Protein AF-A0A966R1T0-F1 (afdb_monomer)

Mean predicted aligned error: 10.51 Å

Solvent-accessible surface area (backbone atoms only — not comparable to full-atom values): 4443 Å² total; per-residue (Å²): 137,54,75,67,59,54,51,55,51,49,52,55,51,52,28,58,70,44,68,46,49,33,92,83,42,58,78,93,68,42,43,96,88,41,80,35,38,29,46,52,56,49,51,51,52,50,48,59,68,65,64,55,76,49,72,66,55,51,50,50,53,52,50,53,52,52,50,54,51,52,54,58,60,73,76,106

Radius of gyration: 21.08 Å; Cα contacts (8 Å, |Δi|>4): 39; chains: 1; bounding box: 49×23×50 Å

Foldseek 3Di:
DDPVVVVVVVVLVQQQVDWDAQVVDDPQQDDPVDRTDGSNSSVVSVCVVVVPDDPVNVVVVVVVVVVVVVVVVVVD

Sequence (76 aa):
MNGYELMAQFEQIIKGMIVVPNHWLPEDFRDNRTDGVSLADLERKCDSRDSVETDHQIEKREKDKRIAIYAAMIKK

Structure (mmCIF, N/CA/C/O backbone):
data_AF-A0A966R1T0-F1
#
_entry.id   AF-A0A966R1T0-F1
#
loop_
_atom_site.group_PDB
_atom_site.id
_atom_site.type_symbol
_atom_site.label_atom_id
_atom_site.label_alt_id
_atom_site.label_comp_id
_atom_site.label_asym_id
_atom_site.label_entity_id
_atom_site.label_seq_id
_atom_site.pdbx_PDB_ins_code
_atom_site.Cartn_x
_atom_site.Cartn_y
_atom_site.Cartn_z
_atom_site.occupancy
_atom_site.B_iso_or_equiv
_atom_site.auth_seq_id
_atom_site.auth_comp_id
_atom_site.auth_asym_id
_atom_site.auth_atom_id
_atom_site.pdbx_PDB_model_num
ATOM 1 N N . MET A 1 1 ? 21.989 2.764 19.609 1.00 59.88 1 MET A N 1
ATOM 2 C CA . MET A 1 1 ? 20.639 3.233 19.265 1.00 59.88 1 MET A CA 1
ATOM 3 C C . MET A 1 1 ? 20.735 4.723 18.971 1.00 59.88 1 MET A C 1
ATOM 5 O O . MET A 1 1 ? 20.985 5.498 19.887 1.00 59.88 1 MET A O 1
ATOM 9 N N . ASN A 1 2 ? 20.707 5.099 17.695 1.00 87.19 2 ASN A N 1
ATOM 10 C CA . ASN A 1 2 ? 20.776 6.490 17.236 1.00 87.19 2 ASN A CA 1
ATOM 11 C C . ASN A 1 2 ? 19.381 7.143 17.335 1.00 87.19 2 ASN A C 1
ATOM 13 O O . ASN A 1 2 ? 18.371 6.443 17.283 1.00 87.19 2 ASN A O 1
ATOM 17 N N . GLY A 1 3 ? 19.303 8.474 17.437 1.00 84.12 3 GLY A N 1
ATOM 18 C CA . GLY A 1 3 ? 18.030 9.206 17.492 1.00 84.12 3 GLY A CA 1
ATOM 19 C C . GLY A 1 3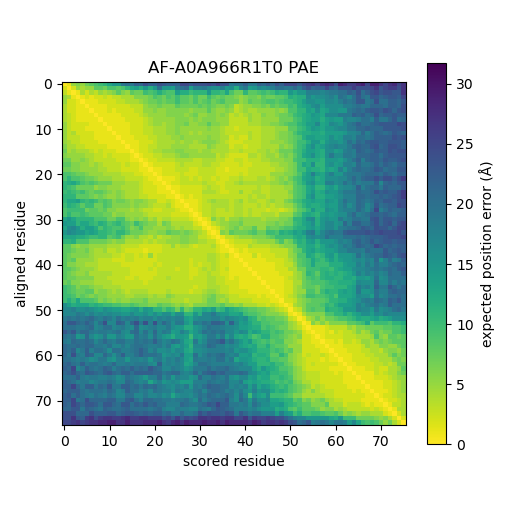 ? 17.107 8.898 16.306 1.00 84.12 3 GLY A C 1
ATOM 20 O O . GLY A 1 3 ? 15.898 8.790 16.482 1.00 84.12 3 GLY A O 1
ATOM 21 N N . TYR A 1 4 ? 17.673 8.650 15.122 1.00 85.94 4 TYR A N 1
ATOM 22 C CA . TYR A 1 4 ? 16.917 8.243 13.932 1.00 85.94 4 TYR A CA 1
ATOM 23 C C . TYR A 1 4 ? 16.255 6.864 14.065 1.00 85.94 4 TYR A C 1
ATOM 25 O O . TYR A 1 4 ? 15.117 6.687 13.640 1.00 85.94 4 TYR A O 1
ATOM 33 N N . GLU A 1 5 ? 16.932 5.898 14.689 1.00 86.75 5 GLU A N 1
ATOM 34 C CA . GLU A 1 5 ? 16.385 4.548 14.893 1.00 86.75 5 GLU A CA 1
ATOM 35 C C . GLU A 1 5 ? 15.207 4.573 15.874 1.00 86.75 5 GLU A C 1
ATOM 37 O O . GLU A 1 5 ? 14.243 3.830 15.709 1.00 86.75 5 GLU A O 1
ATOM 42 N N . LEU A 1 6 ? 15.269 5.455 16.875 1.00 90.12 6 LEU A N 1
ATOM 43 C CA . LEU A 1 6 ? 14.191 5.648 17.839 1.00 90.12 6 LEU A CA 1
ATOM 44 C C . LEU A 1 6 ? 12.954 6.282 17.185 1.00 90.12 6 LEU A C 1
ATOM 46 O O . LEU A 1 6 ? 11.834 5.844 17.436 1.00 90.12 6 LEU A O 1
ATOM 50 N N . MET A 1 7 ? 13.147 7.279 16.318 1.00 90.19 7 MET A N 1
ATOM 51 C CA . MET A 1 7 ? 12.039 7.916 15.595 1.00 90.19 7 MET A CA 1
ATOM 52 C C . MET A 1 7 ? 11.334 6.940 14.648 1.00 90.19 7 MET A C 1
ATOM 54 O O . MET A 1 7 ? 10.107 6.916 14.612 1.00 90.19 7 MET A O 1
ATOM 58 N N . ALA A 1 8 ? 12.087 6.079 13.957 1.00 88.69 8 ALA A N 1
ATOM 59 C CA . ALA A 1 8 ? 11.510 5.039 13.106 1.00 88.69 8 ALA A CA 1
ATOM 60 C C . ALA A 1 8 ? 10.655 4.035 13.905 1.00 88.69 8 ALA A C 1
ATOM 62 O O . ALA A 1 8 ? 9.571 3.647 13.471 1.00 88.69 8 ALA A O 1
ATOM 63 N N . GLN A 1 9 ? 11.102 3.650 15.106 1.00 87.56 9 GLN A N 1
ATOM 64 C CA . GLN A 1 9 ? 10.310 2.789 15.991 1.00 87.56 9 GLN A CA 1
ATOM 65 C C . GLN A 1 9 ? 9.027 3.477 16.462 1.00 87.56 9 GLN A C 1
ATOM 67 O O . GLN A 1 9 ? 7.966 2.853 16.470 1.00 87.56 9 GLN A O 1
ATOM 72 N N . PHE A 1 10 ? 9.096 4.763 16.821 1.00 90.25 10 PHE A N 1
ATOM 73 C CA . PHE A 1 10 ? 7.905 5.523 17.196 1.00 90.25 10 PHE A CA 1
ATOM 74 C C . PHE A 1 10 ? 6.896 5.613 16.056 1.00 90.25 10 PHE A C 1
ATOM 76 O O . PHE A 1 10 ? 5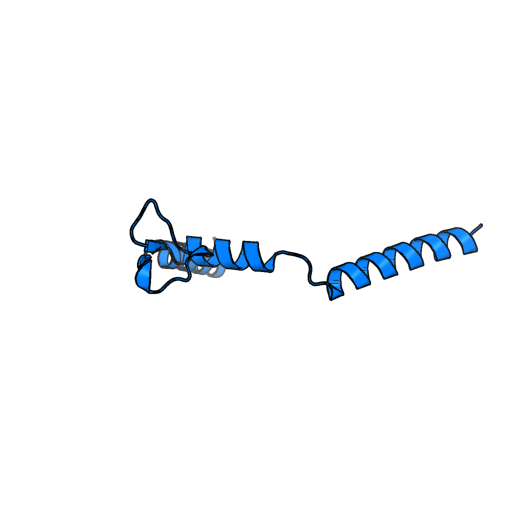.707 5.410 16.290 1.00 90.25 10 PHE A O 1
ATOM 83 N N . GLU A 1 11 ? 7.354 5.857 14.831 1.00 88.38 11 GLU A N 1
ATOM 84 C CA . GLU A 1 11 ? 6.487 5.872 13.655 1.00 88.38 11 GLU A CA 1
ATOM 85 C C . GLU A 1 11 ? 5.753 4.534 13.485 1.00 88.38 11 GLU A C 1
ATOM 87 O O . GLU A 1 11 ? 4.530 4.509 13.331 1.00 88.38 11 GLU A O 1
ATOM 92 N N . GLN A 1 12 ? 6.472 3.414 13.597 1.00 88.75 12 GLN A N 1
ATOM 93 C CA . GLN A 1 12 ? 5.882 2.083 13.472 1.00 88.75 12 GLN A CA 1
ATOM 94 C C . GLN A 1 12 ? 4.851 1.793 14.573 1.00 88.75 12 GLN A C 1
ATOM 96 O O . GLN A 1 12 ? 3.783 1.244 14.293 1.00 88.75 12 GLN A O 1
ATOM 101 N N . ILE A 1 13 ? 5.139 2.194 15.815 1.00 89.56 13 ILE A N 1
ATOM 102 C CA . ILE A 1 13 ? 4.215 2.036 16.945 1.00 89.56 13 ILE A CA 1
ATOM 103 C C . ILE A 1 13 ? 2.948 2.866 16.717 1.00 89.56 13 ILE A C 1
ATOM 105 O O . ILE A 1 13 ? 1.843 2.339 16.836 1.00 89.56 13 ILE A O 1
ATOM 109 N N . ILE A 1 14 ? 3.088 4.139 16.340 1.00 90.62 14 ILE A N 1
ATOM 110 C CA . ILE A 1 14 ? 1.952 5.041 16.103 1.00 90.62 14 ILE A CA 1
ATOM 111 C C . ILE A 1 14 ? 1.049 4.493 14.991 1.00 90.62 14 ILE A C 1
ATOM 113 O O . ILE A 1 14 ? -0.171 4.436 15.160 1.00 90.62 14 ILE A O 1
ATOM 117 N N . LYS A 1 15 ? 1.633 4.016 13.884 1.00 87.81 15 LYS A N 1
ATOM 118 C CA . LYS A 1 15 ? 0.883 3.397 12.779 1.00 87.81 15 LYS A CA 1
ATOM 119 C C . LYS A 1 15 ? 0.137 2.122 13.200 1.00 87.81 15 LYS A C 1
ATOM 121 O O . LYS A 1 15 ? -0.905 1.812 12.629 1.00 87.81 15 LYS A O 1
ATOM 126 N N . GLY A 1 16 ? 0.630 1.394 14.202 1.00 86.12 16 GLY A N 1
ATOM 127 C CA . GLY A 1 16 ? -0.054 0.225 14.766 1.00 86.12 16 GLY A CA 1
ATOM 128 C C . GLY A 1 16 ? -1.221 0.564 15.703 1.00 86.12 16 GLY A C 1
ATOM 129 O O . GLY A 1 16 ? -2.102 -0.269 15.895 1.00 86.12 16 GLY A O 1
ATOM 130 N N . MET A 1 17 ? -1.250 1.770 16.278 1.00 88.06 17 MET A N 1
ATOM 131 C CA . MET A 1 17 ? -2.301 2.186 17.220 1.00 88.06 17 MET A CA 1
ATOM 132 C C . MET A 1 17 ? -3.510 2.832 16.536 1.00 88.06 17 MET A C 1
ATOM 134 O O . MET A 1 17 ? -4.610 2.812 17.086 1.00 88.06 17 MET A O 1
ATOM 138 N N . ILE A 1 18 ? -3.323 3.414 15.350 1.00 87.88 18 ILE A N 1
ATOM 139 C CA . ILE A 1 18 ? -4.403 4.065 14.603 1.00 87.88 18 ILE A CA 1
ATOM 140 C C . ILE A 1 18 ? -5.106 3.025 13.730 1.00 87.88 18 ILE A C 1
ATOM 142 O O . ILE A 1 18 ? -4.492 2.434 12.841 1.00 87.88 18 ILE A O 1
ATOM 146 N N . VAL A 1 19 ? -6.406 2.837 13.967 1.00 90.75 19 VAL A N 1
ATOM 147 C CA . VAL A 1 19 ? -7.264 1.907 13.221 1.00 90.75 19 VAL A CA 1
ATOM 148 C C . VAL A 1 19 ? -8.232 2.687 12.339 1.00 90.75 19 VAL A C 1
ATOM 150 O O . VAL A 1 19 ? -8.951 3.566 12.812 1.00 90.75 19 VAL A O 1
ATOM 153 N N . VAL A 1 20 ? -8.262 2.341 11.054 1.00 88.44 20 VAL A N 1
ATOM 154 C CA . VAL A 1 20 ? -9.195 2.874 10.063 1.00 88.44 20 VAL A CA 1
ATOM 155 C C . VAL A 1 20 ? -10.390 1.923 9.942 1.00 88.44 20 VAL A C 1
ATOM 157 O O . VAL A 1 20 ? -10.193 0.743 9.647 1.00 88.44 20 VAL A O 1
ATOM 160 N N . PRO A 1 21 ? -11.630 2.396 10.146 1.00 89.94 21 PRO A N 1
ATOM 161 C CA . PRO A 1 21 ? -12.822 1.565 10.003 1.00 89.94 21 PRO A CA 1
ATOM 162 C C . PRO A 1 21 ? -13.049 1.062 8.569 1.00 89.94 21 PRO A C 1
ATOM 1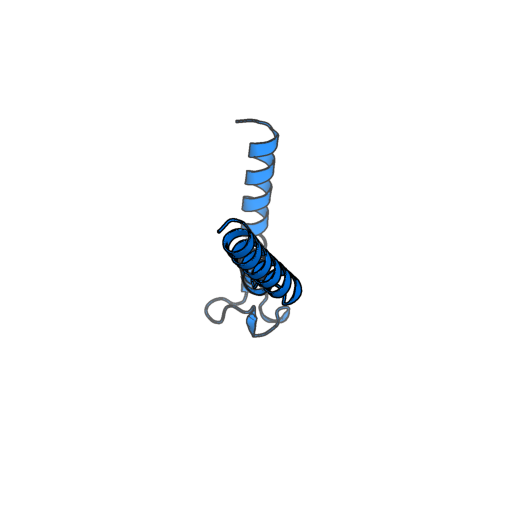64 O O . PRO A 1 21 ? -12.831 1.791 7.600 1.00 89.94 21 PRO A O 1
ATOM 167 N N . ASN A 1 22 ? -13.610 -0.142 8.423 1.00 89.19 22 ASN A N 1
ATOM 168 C CA . ASN A 1 22 ? -13.852 -0.770 7.114 1.00 89.19 22 ASN A CA 1
ATOM 169 C C . ASN A 1 22 ? -14.745 0.053 6.175 1.00 89.19 22 ASN A C 1
ATOM 171 O O . ASN A 1 22 ? -14.564 0.020 4.960 1.00 89.19 22 ASN A O 1
ATOM 175 N N . HIS A 1 23 ? -15.699 0.812 6.714 1.00 88.75 23 HIS A N 1
ATOM 176 C CA . HIS A 1 23 ? -16.616 1.620 5.907 1.00 88.75 23 HIS A CA 1
ATOM 177 C C . HIS A 1 23 ? -15.928 2.792 5.184 1.00 88.75 23 HIS A C 1
ATOM 179 O O . HIS A 1 23 ? -16.500 3.334 4.243 1.00 88.75 23 HIS A O 1
ATOM 185 N N . TRP A 1 24 ? -14.707 3.166 5.586 1.00 89.12 24 TRP A N 1
ATOM 186 C CA . TRP A 1 24 ? -13.877 4.151 4.878 1.00 89.12 24 TRP A CA 1
ATOM 187 C C . TRP A 1 24 ? -12.950 3.520 3.840 1.00 89.12 24 TRP A C 1
ATOM 189 O O . TRP A 1 24 ? -12.360 4.233 3.032 1.00 89.12 24 TRP A O 1
ATOM 199 N N . LEU A 1 25 ? -12.812 2.194 3.851 1.00 88.06 25 LEU A N 1
ATOM 200 C CA . LEU A 1 25 ? -11.876 1.477 2.998 1.00 88.06 25 LEU A CA 1
ATOM 201 C C . LEU A 1 25 ? -12.589 0.867 1.780 1.00 88.06 25 LEU A C 1
ATOM 203 O O . LEU A 1 25 ? -13.738 0.417 1.900 1.00 88.06 25 LEU A O 1
ATOM 207 N N . PRO A 1 26 ? -11.919 0.804 0.614 1.00 87.75 26 PRO A N 1
ATOM 208 C CA . PRO A 1 26 ? -12.348 -0.035 -0.502 1.00 87.75 26 PRO A CA 1
ATOM 209 C C . PRO A 1 26 ? -12.375 -1.512 -0.097 1.00 87.75 26 PRO A C 1
ATOM 211 O O . PRO A 1 26 ? -11.623 -1.921 0.786 1.00 87.75 26 PRO A O 1
ATOM 214 N N . GLU A 1 27 ? -13.212 -2.312 -0.756 1.00 84.69 27 GLU A N 1
ATOM 215 C CA . GLU A 1 27 ? -13.448 -3.719 -0.400 1.00 84.69 27 GLU A CA 1
ATOM 216 C C . GLU A 1 27 ? -12.159 -4.551 -0.342 1.00 84.69 27 GLU A C 1
ATOM 218 O O . GLU A 1 27 ? -11.940 -5.263 0.635 1.00 84.69 27 GLU A O 1
ATOM 223 N N . ASP A 1 28 ? -11.246 -4.336 -1.291 1.00 83.25 28 ASP A N 1
ATOM 224 C CA . ASP A 1 28 ? -9.942 -5.013 -1.362 1.00 83.25 28 ASP A CA 1
ATOM 225 C C . ASP A 1 28 ? -9.034 -4.742 -0.149 1.00 83.25 28 ASP A C 1
ATOM 227 O O . ASP A 1 28 ? -8.137 -5.524 0.174 1.00 83.25 28 ASP A O 1
ATOM 231 N N . PHE A 1 29 ? -9.253 -3.622 0.543 1.00 84.19 29 PHE A N 1
ATOM 232 C CA . PHE A 1 29 ? -8.440 -3.198 1.679 1.00 84.19 29 PHE A CA 1
ATOM 233 C C . PHE A 1 29 ? -9.080 -3.512 3.024 1.00 84.19 29 PHE A C 1
ATOM 235 O O . PHE A 1 29 ? -8.376 -3.451 4.033 1.00 84.19 29 PHE A O 1
ATOM 242 N N . ARG A 1 30 ? -10.360 -3.894 3.058 1.00 87.50 30 ARG A N 1
ATOM 243 C CA . ARG A 1 30 ? -11.063 -4.250 4.296 1.00 87.50 30 ARG A CA 1
ATOM 244 C C . ARG A 1 30 ? -10.475 -5.512 4.920 1.00 87.50 30 ARG A C 1
ATOM 246 O O . ARG A 1 30 ? -9.863 -6.345 4.249 1.00 87.50 30 ARG A O 1
ATOM 253 N N . ASP A 1 31 ? -10.630 -5.636 6.230 1.00 83.94 31 ASP A N 1
ATOM 254 C CA . ASP A 1 31 ? -10.478 -6.916 6.918 1.00 83.94 31 ASP A CA 1
ATOM 255 C C . ASP A 1 31 ? -11.885 -7.411 7.271 1.00 83.94 31 ASP A C 1
ATOM 257 O O . ASP A 1 31 ? -12.624 -6.727 7.961 1.00 83.94 31 ASP A O 1
ATOM 261 N N . ASN A 1 32 ? -12.302 -8.574 6.770 1.00 79.38 32 ASN A N 1
ATOM 262 C CA . ASN A 1 32 ? -13.644 -9.107 7.050 1.00 79.38 32 ASN A CA 1
ATOM 263 C C . ASN A 1 32 ? -13.723 -9.849 8.396 1.00 79.38 32 ASN A C 1
ATOM 265 O O . ASN A 1 32 ? -14.797 -10.301 8.788 1.00 79.38 32 ASN A O 1
ATOM 269 N N . ARG A 1 33 ? -12.595 -9.999 9.104 1.00 80.75 33 ARG A N 1
ATOM 270 C CA . ARG A 1 33 ? -12.529 -10.586 10.449 1.00 80.75 33 ARG A CA 1
ATOM 271 C C . ARG A 1 33 ? -12.653 -9.528 11.548 1.00 80.75 33 ARG A C 1
ATOM 273 O O . ARG A 1 33 ? -13.099 -9.852 12.645 1.00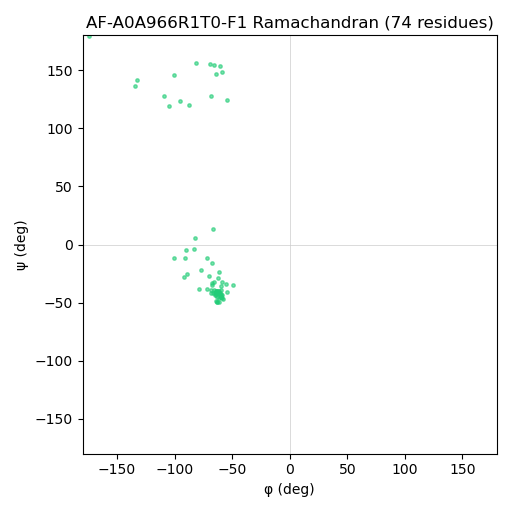 80.75 33 ARG A O 1
ATOM 280 N N . THR A 1 34 ? -12.244 -8.292 11.274 1.00 75.19 34 THR A N 1
ATOM 281 C CA . THR A 1 34 ? -12.250 -7.165 12.219 1.00 75.19 34 THR A CA 1
ATOM 282 C C . THR A 1 34 ? -12.850 -5.931 11.558 1.00 75.19 34 THR A C 1
ATOM 284 O O . THR A 1 34 ? -12.543 -5.662 10.410 1.00 75.19 34 THR A O 1
ATOM 287 N N . ASP A 1 35 ? -13.642 -5.118 12.263 1.00 80.69 35 ASP A N 1
ATOM 288 C CA . ASP A 1 35 ? -14.346 -3.946 11.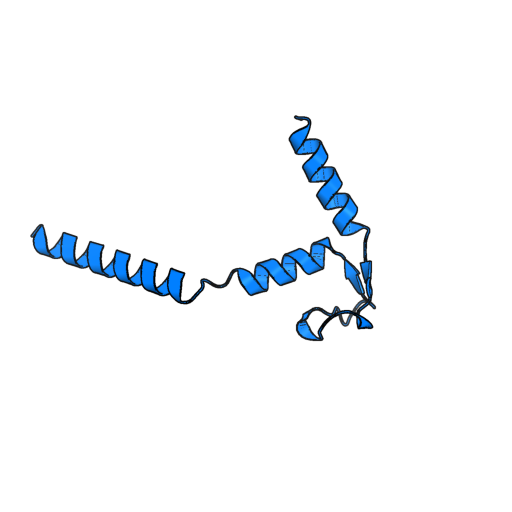688 1.00 80.69 35 ASP A CA 1
ATOM 289 C C . ASP A 1 35 ? -13.441 -2.779 11.207 1.00 80.69 35 ASP A C 1
ATOM 291 O O . ASP A 1 35 ? -13.913 -1.671 10.925 1.00 80.69 35 ASP A O 1
ATOM 295 N N . GLY A 1 36 ? -12.134 -3.003 11.078 1.00 85.50 36 GLY A N 1
ATOM 296 C CA . GLY A 1 36 ? -11.159 -2.035 10.597 1.00 85.50 36 GLY A CA 1
ATOM 297 C C . GLY A 1 36 ? -9.762 -2.625 10.422 1.00 85.50 36 GLY A C 1
ATOM 298 O O . GLY A 1 36 ? -9.520 -3.802 10.701 1.00 85.50 36 GLY A O 1
ATOM 299 N N . VAL A 1 37 ? -8.844 -1.772 9.965 1.00 88.31 37 VAL A N 1
ATOM 300 C CA . VAL A 1 37 ? -7.456 -2.104 9.610 1.00 88.31 37 VAL A CA 1
ATOM 301 C C . VAL A 1 37 ? -6.515 -1.057 10.207 1.00 88.31 37 VAL A C 1
ATOM 303 O O . VAL A 1 37 ? -6.815 0.135 10.154 1.00 88.31 37 VAL A O 1
ATOM 306 N N . SER A 1 38 ? -5.384 -1.468 10.791 1.00 90.62 38 SER A N 1
ATOM 307 C CA . SER A 1 38 ? -4.389 -0.511 11.303 1.00 90.62 38 SER A CA 1
ATOM 308 C C . SER A 1 38 ? -3.687 0.231 10.159 1.00 90.62 38 SER A C 1
ATOM 310 O O . SER A 1 38 ? -3.588 -0.297 9.049 1.00 90.62 38 SER A O 1
ATOM 312 N N . LEU A 1 39 ? -3.148 1.431 10.403 1.00 89.00 39 LEU A N 1
ATOM 313 C CA . LEU A 1 39 ? -2.357 2.127 9.376 1.00 89.00 39 LEU A CA 1
ATOM 314 C C . LEU A 1 39 ? -1.135 1.308 8.945 1.00 89.00 39 LEU A C 1
ATOM 316 O O . LEU A 1 39 ? -0.803 1.291 7.764 1.00 89.00 39 LEU A O 1
ATOM 320 N N . ALA A 1 40 ? -0.508 0.581 9.872 1.00 88.50 40 ALA A N 1
ATOM 321 C CA . ALA A 1 40 ? 0.625 -0.290 9.566 1.00 88.50 40 ALA A CA 1
ATOM 322 C C . ALA A 1 40 ? 0.248 -1.482 8.665 1.00 88.50 40 ALA A C 1
ATOM 324 O O . ALA A 1 40 ? 1.078 -1.970 7.897 1.00 88.50 40 ALA A O 1
ATOM 325 N N . ASP A 1 41 ? -0.977 -2.001 8.777 1.00 86.56 41 ASP A N 1
ATOM 326 C CA . ASP A 1 41 ? -1.481 -3.051 7.885 1.00 86.56 41 ASP A CA 1
ATOM 327 C C . ASP A 1 41 ? -1.925 -2.471 6.537 1.00 86.56 41 ASP A C 1
ATOM 329 O O . A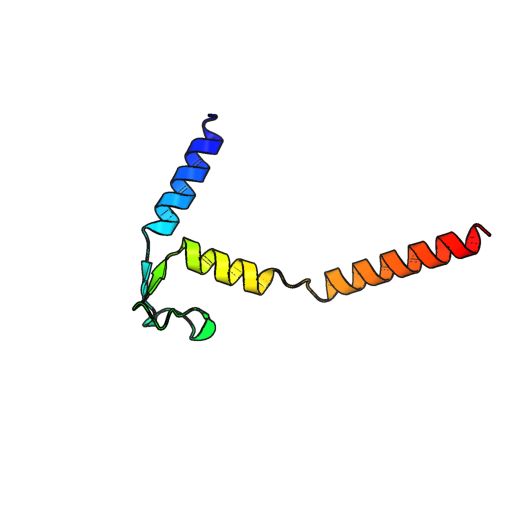SP A 1 41 ? -1.686 -3.080 5.495 1.00 86.56 41 ASP A O 1
ATOM 333 N N . LEU A 1 42 ? -2.535 -1.284 6.546 1.00 88.31 42 LEU A N 1
ATOM 334 C CA . LEU A 1 42 ? -2.969 -0.588 5.338 1.00 88.31 42 LEU A CA 1
ATOM 335 C C . LEU A 1 42 ? -1.778 -0.216 4.446 1.00 88.31 42 LEU A C 1
ATOM 337 O O . LEU A 1 42 ? -1.815 -0.477 3.247 1.00 88.31 42 LEU A O 1
ATOM 341 N N . GLU A 1 43 ? -0.710 0.324 5.035 1.00 87.38 43 GLU A N 1
ATOM 342 C CA . GLU A 1 43 ? 0.537 0.650 4.335 1.00 87.38 43 GLU A CA 1
ATOM 343 C C . GLU A 1 43 ? 1.148 -0.602 3.698 1.00 87.38 43 GLU A C 1
ATOM 345 O O . GLU A 1 43 ? 1.422 -0.604 2.504 1.00 87.38 43 GLU A O 1
ATOM 350 N N . ARG A 1 44 ? 1.205 -1.725 4.428 1.00 86.50 44 ARG A N 1
ATOM 351 C CA . ARG A 1 44 ? 1.654 -3.012 3.870 1.00 86.50 44 ARG A CA 1
ATOM 352 C C . ARG A 1 44 ? 0.799 -3.499 2.699 1.00 86.50 44 ARG A C 1
ATOM 354 O O . ARG A 1 44 ? 1.343 -4.059 1.749 1.00 86.50 44 ARG A O 1
ATOM 361 N N . LYS A 1 45 ? -0.527 -3.318 2.746 1.00 85.69 45 LYS A N 1
ATOM 362 C CA . LYS A 1 45 ? -1.414 -3.666 1.621 1.00 85.69 45 LYS A CA 1
ATOM 363 C C . LYS A 1 45 ? -1.159 -2.765 0.407 1.00 85.69 45 LYS A C 1
ATOM 365 O O . LYS A 1 45 ? -1.119 -3.274 -0.710 1.00 85.69 45 LYS A O 1
ATOM 370 N N . CYS A 1 46 ? -0.964 -1.462 0.616 1.00 86.06 46 CYS A N 1
ATOM 371 C CA . CYS A 1 46 ? -0.606 -0.518 -0.447 1.00 86.06 46 CYS A CA 1
ATOM 372 C C . CYS A 1 46 ? 0.751 -0.865 -1.065 1.00 86.06 46 CYS A C 1
ATOM 374 O O . CYS A 1 46 ? 0.831 -1.028 -2.278 1.00 86.06 46 CYS A O 1
ATOM 376 N N . ASP A 1 47 ? 1.771 -1.087 -0.237 1.00 85.44 47 ASP A N 1
ATOM 377 C CA . ASP A 1 47 ? 3.101 -1.494 -0.684 1.00 85.44 47 ASP A CA 1
ATOM 378 C C . ASP A 1 47 ? 3.037 -2.809 -1.454 1.00 85.44 47 ASP A C 1
ATOM 380 O O . ASP A 1 47 ? 3.637 -2.930 -2.511 1.00 85.44 47 ASP A O 1
ATOM 384 N N . SER A 1 48 ? 2.270 -3.796 -0.981 1.00 82.25 48 SER A N 1
ATOM 385 C CA . SER A 1 48 ? 2.098 -5.055 -1.707 1.00 82.25 48 SER A CA 1
ATOM 386 C C . SER A 1 48 ? 1.432 -4.847 -3.065 1.00 82.25 48 SER A C 1
ATOM 388 O O . SER A 1 48 ? 1.846 -5.480 -4.036 1.00 82.25 48 SER A O 1
ATOM 390 N N . ARG A 1 49 ? 0.409 -3.991 -3.150 1.00 80.81 49 ARG A N 1
ATOM 391 C CA . ARG A 1 49 ? -0.272 -3.689 -4.415 1.00 80.81 49 ARG A CA 1
ATOM 392 C C . ARG A 1 49 ? 0.676 -3.001 -5.394 1.00 80.81 49 ARG A C 1
ATOM 394 O O . ARG A 1 49 ? 0.694 -3.347 -6.571 1.00 80.81 49 ARG A O 1
ATOM 401 N N . ASP A 1 50 ? 1.479 -2.074 -4.889 1.00 76.62 50 ASP A N 1
ATOM 402 C CA . ASP A 1 50 ? 2.362 -1.231 -5.689 1.00 76.62 50 ASP A CA 1
ATOM 403 C C . ASP A 1 50 ? 3.764 -1.866 -5.873 1.00 76.62 50 ASP A C 1
ATOM 405 O O . ASP A 1 50 ? 4.582 -1.361 -6.639 1.00 76.62 50 ASP A O 1
ATOM 409 N N . SER A 1 51 ? 4.040 -3.007 -5.224 1.00 69.25 51 SER A N 1
ATOM 410 C CA . SER A 1 51 ? 5.291 -3.779 -5.352 1.00 69.25 51 SER A CA 1
ATOM 411 C C . SER A 1 51 ? 5.434 -4.510 -6.686 1.00 69.25 51 SER A C 1
ATOM 413 O O . SER A 1 51 ? 6.510 -5.030 -6.995 1.00 69.25 51 SER A O 1
ATOM 415 N N . VAL A 1 52 ? 4.360 -4.577 -7.475 1.00 67.38 52 VAL A N 1
ATOM 416 C CA . VAL A 1 52 ? 4.409 -5.149 -8.817 1.00 67.38 52 VAL A CA 1
ATOM 417 C C . VAL A 1 52 ? 5.244 -4.224 -9.690 1.00 67.38 52 VAL A C 1
ATOM 419 O O . VAL A 1 52 ? 5.004 -3.018 -9.743 1.00 67.38 52 VAL A O 1
ATOM 422 N N . GLU A 1 53 ? 6.240 -4.787 -10.377 1.00 63.50 53 GLU A N 1
ATOM 423 C CA . GLU A 1 53 ? 7.015 -4.008 -11.333 1.00 63.50 53 GLU A CA 1
ATOM 424 C C . GLU A 1 53 ? 6.086 -3.353 -12.337 1.00 63.50 53 GLU A C 1
ATOM 426 O O . GLU A 1 53 ? 5.306 -4.014 -13.021 1.00 63.50 53 GLU A O 1
ATOM 431 N N . THR A 1 54 ? 6.208 -2.039 -12.436 1.00 70.25 54 THR A N 1
ATOM 432 C CA . THR A 1 54 ? 5.528 -1.293 -13.488 1.00 70.25 54 THR A CA 1
ATOM 433 C C . THR A 1 54 ? 5.979 -1.819 -14.851 1.00 70.25 54 THR A C 1
ATOM 435 O O . THR A 1 54 ? 7.139 -2.209 -15.012 1.00 70.25 54 THR A O 1
ATOM 438 N N . ASP A 1 55 ? 5.106 -1.774 -15.860 1.00 69.75 55 ASP A N 1
ATOM 439 C CA . ASP A 1 55 ? 5.430 -2.218 -17.227 1.00 69.75 55 ASP A CA 1
ATOM 440 C C . ASP A 1 55 ? 6.749 -1.612 -17.738 1.00 69.75 55 ASP A C 1
ATOM 442 O O . ASP A 1 55 ? 7.553 -2.274 -18.393 1.00 69.75 55 ASP A O 1
ATOM 446 N N . HIS A 1 56 ? 7.030 -0.367 -17.346 1.00 70.75 56 HIS A N 1
ATOM 447 C CA . HIS A 1 56 ? 8.275 0.328 -17.650 1.00 70.75 56 HIS A CA 1
ATOM 448 C C . HIS A 1 56 ? 9.520 -0.326 -17.013 1.00 70.75 56 HIS A C 1
ATOM 450 O O . HIS A 1 56 ? 10.580 -0.409 -17.641 1.00 70.75 56 HIS A O 1
ATOM 456 N N . GLN A 1 57 ? 9.428 -0.796 -15.766 1.00 70.62 57 GLN A N 1
ATOM 457 C CA . GLN A 1 57 ? 10.516 -1.524 -15.098 1.00 70.62 57 GLN A CA 1
ATOM 458 C C . GLN A 1 57 ?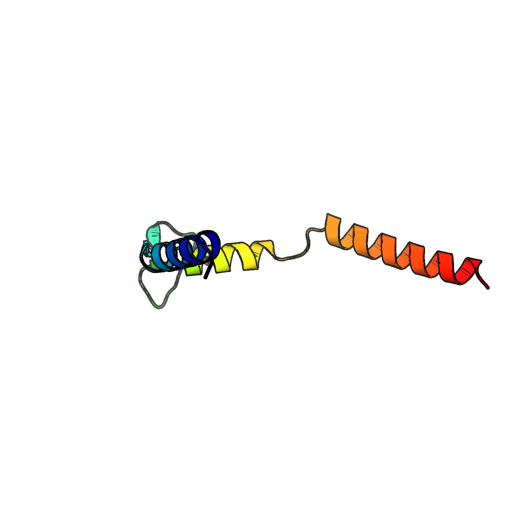 10.748 -2.898 -15.742 1.00 70.62 57 GLN A C 1
ATOM 460 O O . GLN A 1 57 ? 11.903 -3.280 -15.958 1.00 70.62 57 GLN A O 1
ATOM 465 N N . ILE A 1 58 ? 9.670 -3.585 -16.134 1.00 75.31 58 ILE A N 1
ATOM 466 C CA . ILE A 1 58 ? 9.732 -4.856 -16.870 1.00 75.31 58 ILE A CA 1
ATOM 467 C C . ILE A 1 58 ? 10.427 -4.651 -18.223 1.00 75.31 58 ILE A C 1
ATOM 469 O O . ILE A 1 58 ? 11.389 -5.358 -18.539 1.00 75.31 58 ILE A O 1
ATOM 473 N N . GLU A 1 59 ? 10.011 -3.643 -18.995 1.00 74.06 59 GLU A N 1
ATOM 474 C CA . GLU A 1 59 ? 10.588 -3.329 -20.306 1.00 74.06 59 GLU A CA 1
ATOM 475 C C . GLU A 1 59 ? 12.084 -2.998 -20.202 1.00 74.06 59 GLU A C 1
ATOM 477 O O . GLU A 1 59 ? 12.894 -3.475 -21.004 1.00 74.06 59 GLU A O 1
ATOM 482 N N . LYS A 1 60 ? 12.480 -2.218 -19.188 1.00 78.81 60 LYS A N 1
ATOM 483 C CA . LYS A 1 60 ? 13.887 -1.882 -18.947 1.00 78.81 60 LYS A CA 1
ATOM 484 C C . LYS A 1 60 ? 14.719 -3.135 -18.666 1.00 78.81 60 LYS A C 1
ATOM 486 O O . LYS A 1 60 ? 15.764 -3.322 -19.287 1.00 78.81 60 LYS A O 1
ATOM 491 N N . ARG A 1 61 ? 14.227 -4.035 -17.808 1.00 82.38 61 ARG A N 1
ATOM 492 C CA . ARG A 1 61 ? 14.895 -5.312 -17.520 1.00 82.38 61 ARG A CA 1
ATOM 493 C C . ARG A 1 61 ? 15.032 -6.178 -18.772 1.00 82.38 61 ARG A C 1
ATOM 495 O O . ARG A 1 61 ? 16.069 -6.812 -18.969 1.00 82.38 61 ARG A O 1
ATOM 502 N N . GLU A 1 62 ? 14.004 -6.241 -19.614 1.00 79.88 62 GLU A N 1
ATOM 503 C CA . GLU A 1 62 ? 14.084 -6.984 -20.873 1.00 79.88 62 GLU A CA 1
ATOM 504 C C . GLU A 1 62 ? 15.104 -6.386 -21.841 1.00 79.88 62 GLU A C 1
ATOM 506 O O . GLU A 1 62 ? 15.879 -7.134 -22.443 1.00 79.88 62 GLU A O 1
ATOM 511 N N . LYS A 1 63 ? 15.139 -5.055 -21.978 1.00 81.12 63 LYS A N 1
ATOM 512 C CA . LYS A 1 63 ? 16.148 -4.365 -22.792 1.00 81.12 63 LYS A CA 1
ATOM 513 C C . LYS A 1 63 ? 17.555 -4.672 -22.294 1.00 81.12 63 LYS A C 1
ATOM 515 O O . LYS A 1 63 ? 18.393 -5.060 -23.104 1.00 81.12 63 LYS A O 1
ATOM 520 N N . ASP A 1 64 ? 17.792 -4.609 -20.987 1.00 83.00 64 ASP A N 1
ATOM 521 C CA . ASP A 1 64 ? 19.097 -4.916 -20.394 1.00 83.00 64 ASP A CA 1
ATOM 522 C C . ASP A 1 64 ? 19.513 -6.376 -20.647 1.00 83.00 64 ASP A C 1
ATOM 524 O O . ASP A 1 64 ? 20.653 -6.641 -21.037 1.00 83.00 64 ASP A O 1
ATOM 528 N N . LYS A 1 65 ? 18.577 -7.333 -20.533 1.00 83.50 65 LYS A N 1
ATOM 529 C CA . LYS A 1 65 ? 18.818 -8.740 -20.905 1.00 83.50 65 LYS A CA 1
ATOM 530 C C . LYS A 1 65 ? 19.200 -8.881 -22.381 1.00 83.50 65 LYS A C 1
ATOM 532 O O . LYS A 1 65 ? 20.153 -9.591 -22.697 1.00 83.50 65 LYS A O 1
ATOM 537 N N . ARG A 1 66 ? 18.484 -8.205 -23.288 1.00 83.81 66 ARG A N 1
ATOM 538 C CA . ARG A 1 66 ? 18.770 -8.237 -24.736 1.00 83.81 66 ARG A CA 1
ATOM 539 C C . ARG A 1 66 ? 20.142 -7.634 -25.042 1.00 83.81 66 ARG A C 1
ATOM 541 O O . ARG A 1 66 ? 20.908 -8.236 -25.788 1.00 83.81 66 ARG A O 1
ATOM 548 N N . ILE A 1 67 ? 20.482 -6.503 -24.424 1.00 85.00 67 ILE A N 1
ATOM 549 C CA . ILE A 1 67 ? 21.794 -5.856 -24.562 1.00 85.00 67 ILE A CA 1
ATOM 550 C C . ILE A 1 67 ? 22.910 -6.794 -24.093 1.00 85.00 67 ILE A C 1
ATOM 552 O O . ILE A 1 67 ? 23.899 -6.951 -24.804 1.00 85.00 67 ILE A O 1
ATOM 556 N N . ALA A 1 68 ? 22.749 -7.461 -22.946 1.00 86.69 68 ALA A N 1
ATOM 557 C CA . ALA A 1 68 ? 23.738 -8.411 -22.437 1.00 86.69 68 ALA A CA 1
ATOM 558 C C . ALA A 1 68 ? 23.955 -9.601 -23.388 1.00 86.69 68 ALA A C 1
ATOM 560 O O . ALA A 1 68 ? 25.095 -10.000 -23.630 1.00 86.69 68 ALA A O 1
ATOM 561 N N . ILE A 1 69 ? 22.875 -10.136 -23.969 1.00 85.19 69 ILE A N 1
ATOM 562 C CA . ILE A 1 69 ? 22.945 -11.211 -24.968 1.00 85.19 69 ILE A CA 1
ATOM 563 C C . ILE A 1 69 ? 23.692 -10.734 -26.220 1.00 85.19 69 ILE A C 1
ATOM 565 O O . ILE A 1 69 ? 24.625 -11.402 -26.662 1.00 85.19 69 ILE A O 1
ATOM 569 N N . TYR A 1 70 ? 23.336 -9.570 -26.769 1.00 83.12 70 TYR A N 1
ATOM 570 C CA . TYR A 1 70 ? 24.012 -9.021 -27.948 1.00 83.12 70 TYR A CA 1
ATOM 571 C C . TYR A 1 70 ? 25.486 -8.703 -27.679 1.00 83.12 70 TYR A C 1
ATOM 573 O O . TYR A 1 70 ? 26.341 -9.014 -28.506 1.00 83.12 70 TYR A O 1
ATOM 581 N N . ALA A 1 71 ? 25.809 -8.163 -26.503 1.00 82.50 71 ALA A N 1
ATOM 582 C CA . ALA A 1 71 ? 27.188 -7.930 -26.088 1.00 82.50 71 ALA A CA 1
ATOM 583 C C . ALA A 1 71 ? 27.990 -9.239 -25.997 1.00 82.50 71 ALA A C 1
ATOM 585 O O . ALA A 1 71 ? 29.145 -9.283 -26.418 1.00 82.50 71 ALA A O 1
ATOM 586 N N . ALA A 1 72 ? 27.382 -10.320 -25.497 1.00 83.50 72 ALA A N 1
ATOM 587 C CA . ALA A 1 72 ? 28.008 -11.640 -25.455 1.00 83.50 72 ALA A CA 1
ATOM 588 C C . ALA A 1 72 ? 28.210 -12.250 -26.854 1.00 83.50 72 ALA A C 1
ATOM 590 O O . ALA A 1 72 ? 29.199 -12.947 -27.068 1.00 83.50 72 ALA A O 1
ATOM 591 N N . MET A 1 73 ? 27.311 -11.975 -27.805 1.00 76.94 73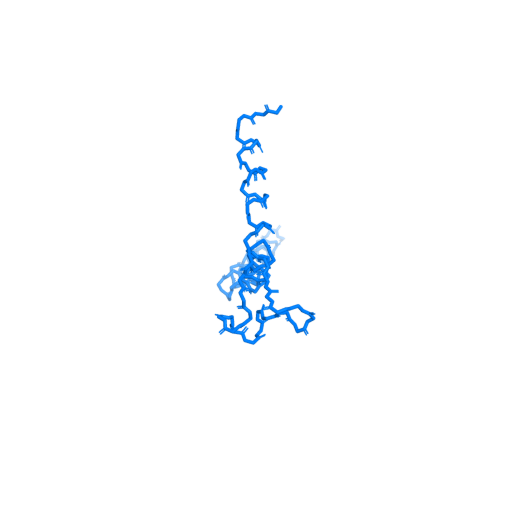 MET A N 1
ATOM 592 C CA . MET A 1 73 ? 27.436 -12.429 -29.195 1.00 76.94 73 MET A CA 1
ATOM 593 C C . MET A 1 73 ? 28.540 -11.693 -29.963 1.00 76.94 73 MET A C 1
ATOM 595 O O . MET A 1 73 ? 29.248 -12.324 -30.733 1.00 76.94 73 MET A O 1
ATOM 599 N N . ILE A 1 74 ? 28.710 -10.386 -29.740 1.00 76.88 74 ILE A N 1
ATOM 600 C CA . ILE A 1 74 ? 29.748 -9.572 -30.404 1.00 76.88 74 ILE A CA 1
ATOM 601 C C . ILE A 1 74 ? 31.158 -9.922 -29.902 1.00 76.88 74 ILE A C 1
ATOM 603 O O . ILE A 1 74 ? 32.140 -9.737 -30.614 1.00 76.88 74 ILE A O 1
ATOM 607 N N . LYS A 1 75 ? 31.279 -10.415 -28.666 1.00 65.00 75 LYS A N 1
ATOM 608 C CA . LYS A 1 75 ? 32.569 -10.754 -28.048 1.00 65.00 75 LYS A CA 1
ATOM 609 C C . LYS A 1 75 ? 33.102 -12.142 -28.453 1.00 65.00 75 LYS A C 1
ATOM 611 O O . LYS A 1 75 ? 34.100 -12.580 -27.881 1.00 65.00 75 LYS A O 1
ATOM 616 N N . LYS A 1 76 ? 32.427 -12.834 -29.374 1.00 50.47 76 LYS A N 1
ATOM 617 C CA . LYS A 1 76 ? 32.757 -14.175 -29.866 1.00 50.47 76 LYS A CA 1
ATOM 618 C C . LYS A 1 76 ? 33.156 -14.108 -31.334 1.00 50.47 76 LYS A C 1
ATOM 620 O O . LYS A 1 76 ? 34.092 -14.852 -31.693 1.00 50.47 76 LYS A O 1
#

Secondary structure (DSSP, 8-state):
--HHHHHHHHHHHHHHH-EEEGGGS-GGG--SSSSEEEHHHHHHHHHHHHTSPPHHHHHHHHHHHHHHHHHHHHT-

pLDDT: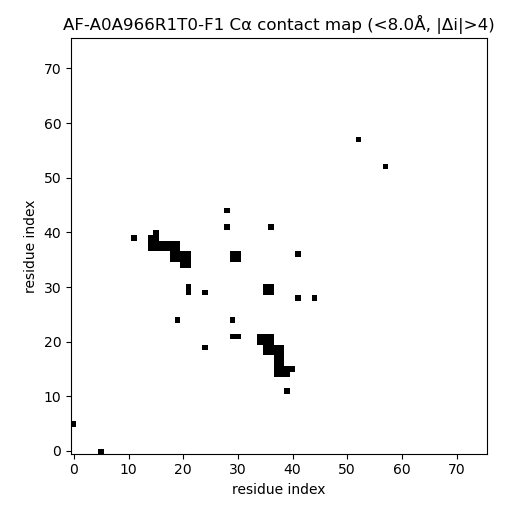 mean 82.57, std 7.97, range [50.47, 90.75]